Protein AF-A0AAV1AEW8-F1 (afdb_monomer)

Solvent-accessible surface area (backbone atoms only — not comparable to full-atom values): 9577 Å² total; per-residue (Å²): 139,81,88,84,83,82,82,79,79,80,75,79,85,85,72,68,64,65,56,55,54,50,51,52,50,54,48,52,50,53,51,53,52,53,49,51,55,49,51,43,44,51,50,38,72,74,37,94,80,47,47,64,49,77,48,81,45,83,44,73,47,84,48,94,90,53,73,48,51,35,36,39,41,38,36,23,37,46,60,88,95,45,76,48,41,36,43,35,36,31,38,51,40,92,88,73,75,43,75,40,80,78,47,78,47,61,38,82,77,45,52,63,54,55,50,50,52,52,52,50,50,52,52,51,52,54,52,51,51,56,50,51,52,53,51,49,53,57,51,46,50,70,76,52,61,80,78,69,78,77,58,68,71,62,59,69,71,72,75,118

Radius of gyration: 32.23 Å; Cα contacts (8 Å, |Δi|>4): 145; chains: 1; bounding box: 75×34×120 Å

Organism: Vicia faba (NCBI:txid3906)

Sequence (160 aa):
MQSSSGSSITTPPTSSSSTHIEEMRMLAYKLTLAFHVHLSIQYIENSPFFSRISTLIFFTESTPRLQRVSMVLITAQKRRNHVSASIIFIQQQRWHNDWQCIERKETSEWQRVSMLRRLVKQRLQRRAASHEDKQIQSKVKRLCPPRKEEDEGRLKRRWR

Foldseek 3Di:
DDDDDDPDPPDDDPPPPVVVVVVVVVVVVVVVVVVVLVVQQVCCLPDPPDQKDKDKDWDFDPDPVDRWTKIKIKMWGHDPNDIKIKIWIWIQDPPPSDIDGPDMDICVVVVVVVVVVVVVVVVVVVVVVVVVVVVVVVVVCVVDPPPPPPCVVVVVVVPD

Mean predicted aligned error: 16.58 Å

pLDDT: mean 71.76, std 14.65, range [36.94, 94.06]

Secondary structure (DSSP, 8-state):
----------PPP--SHHHHHHHHHHHHHHHHHHHHHHHHHHHHHH-SS-SEEEEEEEEE---TT---EEEEEEEEEEETTEEEEEEEEEEE-TTT--EEEEEEEETTTTHHHHHHHHHHHHHHHHHHHHHHHHHHHHHHHHHSPPPPGGGHHHHTTS--

Nearest PDB structures (foldseek):
  5zwo-assembly1_3  TM=6.524E-01  e=2.130E+00  Saccharomyces cerevisiae S288C
  4p5i-assembly1_A-2  TM=4.506E-01  e=4.864E+00  Orf virus

Structure (mmCIF, N/CA/C/O backbone):
data_AF-A0AAV1AEW8-F1
#
_entry.id   AF-A0AAV1AEW8-F1
#
loop_
_atom_site.group_PDB
_atom_site.id
_atom_site.type_symbol
_atom_site.label_atom_id
_atom_site.label_alt_id
_atom_site.label_comp_id
_atom_site.label_asym_id
_atom_site.label_entity_id
_atom_site.label_seq_id
_atom_site.pdbx_PDB_ins_code
_atom_site.Cartn_x
_atom_site.Cartn_y
_atom_site.Cartn_z
_atom_site.occupancy
_atom_site.B_iso_or_equiv
_atom_site.auth_seq_id
_atom_site.auth_comp_id
_atom_site.auth_asym_id
_atom_site.auth_atom_id
_atom_site.pdbx_PDB_model_num
ATOM 1 N N . MET A 1 1 ? 57.572 -24.524 -40.975 1.00 46.31 1 MET A N 1
ATOM 2 C CA . MET A 1 1 ? 57.579 -23.309 -40.134 1.00 46.31 1 MET A CA 1
ATOM 3 C C . MET A 1 1 ? 56.284 -23.303 -39.346 1.00 46.31 1 MET A C 1
ATOM 5 O O . MET A 1 1 ? 55.219 -23.348 -39.946 1.00 46.31 1 MET A O 1
ATOM 9 N N . GLN A 1 2 ? 56.400 -23.435 -38.027 1.00 44.06 2 GLN A N 1
ATOM 10 C CA . GLN A 1 2 ? 55.288 -23.529 -37.085 1.00 44.06 2 GLN A CA 1
ATOM 11 C C . GLN A 1 2 ? 54.821 -22.141 -36.622 1.00 44.06 2 GLN A C 1
ATOM 13 O O . GLN A 1 2 ? 55.589 -21.182 -36.636 1.00 44.06 2 GLN A O 1
ATOM 18 N N . SER A 1 3 ? 53.588 -22.144 -36.104 1.00 45.34 3 SER A N 1
ATOM 19 C CA . SER A 1 3 ? 53.008 -21.273 -35.070 1.00 45.34 3 SER A CA 1
ATOM 20 C C . SER A 1 3 ? 52.687 -19.816 -35.417 1.00 45.34 3 SER A C 1
ATOM 22 O O . SER A 1 3 ? 53.544 -18.941 -35.457 1.00 45.34 3 SER A O 1
ATOM 24 N N . SER A 1 4 ? 51.386 -19.533 -35.504 1.00 48.72 4 SER A N 1
ATOM 25 C CA . SER A 1 4 ? 50.807 -18.239 -35.133 1.00 48.72 4 SER A CA 1
ATOM 26 C C . SER A 1 4 ? 49.596 -18.516 -34.247 1.00 48.72 4 SER A C 1
ATOM 28 O O . SER A 1 4 ? 48.535 -18.928 -34.709 1.00 48.72 4 SER A O 1
ATOM 30 N N . SER A 1 5 ? 49.827 -18.393 -32.945 1.00 62.22 5 SER A N 1
ATOM 31 C CA . SER A 1 5 ? 48.883 -18.651 -31.864 1.00 62.22 5 SER A CA 1
ATOM 32 C C . SER A 1 5 ? 47.867 -17.511 -31.785 1.00 62.22 5 SER A C 1
ATOM 34 O O . SER A 1 5 ? 48.230 -16.374 -31.493 1.00 62.22 5 SER A O 1
ATOM 36 N N .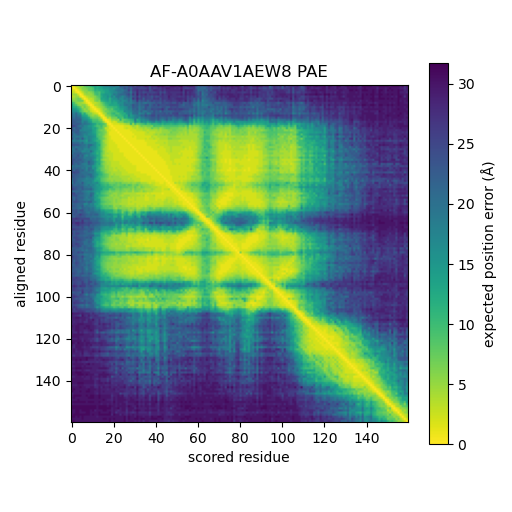 GLY A 1 6 ? 46.594 -17.811 -32.045 1.00 52.94 6 GLY A N 1
ATOM 37 C CA . GLY A 1 6 ? 45.486 -16.901 -31.774 1.00 52.94 6 GLY A CA 1
ATOM 38 C C . GLY A 1 6 ? 45.232 -16.818 -30.271 1.00 52.94 6 GLY A C 1
ATOM 39 O O . GLY A 1 6 ? 44.744 -17.771 -29.667 1.00 52.94 6 GLY A O 1
ATOM 40 N N . SER A 1 7 ? 45.575 -15.685 -29.665 1.00 53.72 7 SER A N 1
ATOM 41 C CA . SER A 1 7 ? 45.254 -15.378 -28.272 1.00 53.72 7 SER A CA 1
ATOM 42 C C . SER A 1 7 ? 43.751 -15.133 -28.129 1.00 53.72 7 SER A C 1
ATOM 44 O O . SER A 1 7 ? 43.256 -14.044 -28.415 1.00 53.72 7 SER A O 1
ATOM 46 N N . SER A 1 8 ? 43.019 -16.153 -27.683 1.00 58.12 8 SER A N 1
ATOM 47 C CA . SER A 1 8 ? 41.635 -16.031 -27.227 1.00 58.12 8 SER A CA 1
ATOM 48 C C . SER A 1 8 ? 41.585 -15.136 -25.990 1.00 58.12 8 SER A C 1
ATOM 50 O O . SER A 1 8 ? 41.898 -15.566 -24.881 1.00 58.12 8 SER A O 1
ATOM 52 N N . ILE A 1 9 ? 41.202 -13.875 -26.180 1.00 61.03 9 ILE A N 1
ATOM 53 C CA . ILE A 1 9 ? 40.881 -12.956 -25.088 1.00 61.03 9 ILE A CA 1
ATOM 54 C C . ILE A 1 9 ? 39.557 -13.429 -24.481 1.00 61.03 9 ILE A C 1
ATOM 56 O O . ILE A 1 9 ? 38.479 -13.143 -24.998 1.00 61.03 9 ILE A O 1
ATOM 60 N N . THR A 1 10 ? 39.632 -14.181 -23.387 1.00 54.38 10 THR A N 1
ATOM 61 C CA . THR A 1 10 ? 38.491 -14.440 -22.507 1.00 54.38 10 THR A CA 1
ATOM 62 C C . THR A 1 10 ? 38.108 -13.140 -21.809 1.00 54.38 10 THR A C 1
ATOM 64 O O . THR A 1 10 ? 38.737 -12.739 -20.829 1.00 54.38 10 THR A O 1
ATOM 67 N N . THR A 1 11 ? 37.083 -12.460 -22.318 1.00 59.62 11 THR A N 1
ATOM 68 C CA . THR A 1 11 ? 36.390 -11.397 -21.589 1.00 59.62 11 THR A CA 1
ATOM 69 C C . THR A 1 11 ? 35.663 -12.007 -20.384 1.00 59.62 11 THR A C 1
ATOM 71 O O . THR A 1 11 ? 34.939 -12.993 -20.540 1.00 59.62 11 THR A O 1
ATOM 74 N N . PRO A 1 12 ? 35.848 -11.471 -19.165 1.00 57.28 12 PRO A N 1
ATOM 75 C CA . PRO A 1 12 ? 35.155 -11.980 -17.991 1.00 57.28 12 PRO A CA 1
ATOM 76 C C . PRO A 1 12 ? 33.645 -11.697 -18.103 1.00 57.28 12 PRO A C 1
ATOM 78 O O . PRO A 1 12 ? 33.255 -10.641 -18.610 1.00 57.28 12 PRO A O 1
ATOM 81 N N . PRO A 1 13 ? 32.778 -12.610 -17.632 1.00 57.53 13 PRO A N 1
ATOM 82 C CA . PRO A 1 13 ? 31.335 -12.436 -17.719 1.00 57.53 13 PRO A CA 1
ATOM 83 C C . PRO A 1 13 ? 30.873 -11.284 -16.814 1.00 57.53 13 PRO A C 1
ATOM 85 O O . PRO A 1 13 ? 31.002 -11.329 -15.592 1.00 57.53 13 PRO A O 1
ATOM 88 N N . THR A 1 14 ? 30.289 -10.250 -17.415 1.00 55.56 14 THR A N 1
ATOM 89 C CA . THR A 1 14 ? 29.695 -9.067 -16.765 1.00 55.56 14 THR A CA 1
ATOM 90 C C . THR A 1 14 ? 28.271 -9.315 -16.237 1.00 55.56 14 THR A C 1
ATOM 92 O O . THR A 1 14 ? 27.423 -8.426 -16.260 1.00 55.56 14 THR A O 1
ATOM 95 N N . SER A 1 15 ? 27.966 -10.523 -15.754 1.00 54.91 15 SER A N 1
ATOM 96 C CA . SER A 1 15 ? 26.583 -10.959 -15.494 1.00 54.91 15 SER A CA 1
ATOM 97 C C . SER A 1 15 ? 26.111 -10.904 -14.031 1.00 54.91 15 SER A C 1
ATOM 99 O O . SER A 1 15 ? 24.987 -11.314 -13.765 1.00 54.91 15 SER A O 1
ATOM 101 N N . SER A 1 16 ? 26.908 -10.413 -13.072 1.00 56.75 16 SER A N 1
ATOM 102 C CA . SER A 1 16 ? 26.541 -10.450 -11.639 1.00 56.75 16 SER A CA 1
ATOM 103 C C . SER A 1 16 ? 26.044 -9.127 -11.038 1.00 56.75 16 SER A C 1
ATOM 105 O O . SER A 1 16 ? 25.424 -9.140 -9.978 1.00 56.75 16 SER A O 1
ATOM 107 N N . SER A 1 17 ? 26.282 -7.976 -11.675 1.00 61.12 17 SER A N 1
ATOM 108 C CA . SER A 1 17 ? 25.924 -6.674 -11.085 1.00 61.12 17 SER A CA 1
ATOM 109 C C . SER A 1 17 ? 24.480 -6.247 -11.364 1.00 61.12 17 SER A C 1
ATOM 111 O O . SER A 1 17 ? 23.868 -5.567 -10.538 1.00 61.12 17 SER A O 1
ATOM 113 N N . SER A 1 18 ? 23.907 -6.657 -12.498 1.00 64.44 18 SER A N 1
ATOM 114 C CA . SER A 1 18 ? 22.547 -6.276 -12.899 1.00 64.44 18 SER A CA 1
ATOM 115 C C . SER A 1 18 ? 21.469 -6.969 -12.064 1.00 64.44 18 SER A C 1
ATOM 117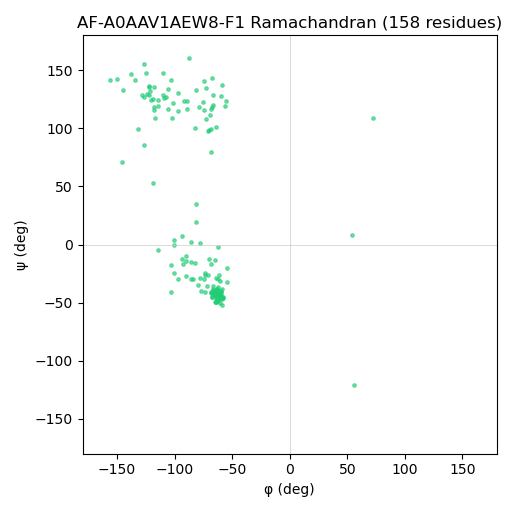 O O . SER A 1 18 ? 20.468 -6.341 -11.726 1.00 64.44 18 SER A O 1
ATOM 119 N N . THR A 1 19 ? 21.691 -8.224 -11.667 1.00 74.56 19 THR A N 1
ATOM 120 C CA . THR A 1 19 ? 20.754 -9.001 -10.842 1.00 74.56 19 THR A CA 1
ATOM 121 C C . THR A 1 19 ? 20.636 -8.429 -9.431 1.00 74.56 19 THR A C 1
ATOM 123 O O . THR A 1 19 ? 19.529 -8.207 -8.953 1.00 74.56 19 THR A O 1
ATOM 126 N N . HIS A 1 20 ? 21.757 -8.080 -8.796 1.00 72.94 20 HIS A N 1
ATOM 127 C CA . HIS A 1 20 ? 21.759 -7.532 -7.438 1.00 72.94 20 HIS A CA 1
ATOM 128 C C . HIS A 1 20 ? 21.090 -6.145 -7.348 1.00 72.94 20 HIS A C 1
ATOM 130 O O . HIS A 1 20 ? 20.369 -5.850 -6.394 1.00 72.94 20 HIS A O 1
ATOM 136 N N . ILE A 1 21 ? 21.291 -5.278 -8.351 1.00 75.56 21 ILE A N 1
ATOM 137 C CA . ILE A 1 21 ? 20.616 -3.968 -8.406 1.00 75.56 21 ILE A CA 1
ATOM 138 C C . ILE A 1 21 ? 19.101 -4.152 -8.538 1.00 75.56 21 ILE A C 1
ATOM 140 O O . ILE A 1 21 ? 18.335 -3.454 -7.869 1.00 75.56 21 ILE A O 1
ATOM 144 N N . GLU A 1 22 ? 18.668 -5.098 -9.369 1.00 71.94 22 GLU A N 1
ATOM 145 C CA . GLU A 1 22 ? 17.250 -5.386 -9.567 1.00 71.94 22 GLU A CA 1
ATOM 146 C C . GLU A 1 22 ? 16.606 -5.988 -8.310 1.00 71.94 22 GLU A C 1
ATOM 148 O O . GLU A 1 22 ? 15.522 -5.570 -7.901 1.00 71.94 22 GLU A O 1
ATOM 153 N N . GLU A 1 23 ? 17.305 -6.886 -7.615 1.00 72.62 23 GLU A N 1
ATOM 154 C CA . GLU A 1 23 ? 16.862 -7.439 -6.331 1.00 72.62 23 GLU A CA 1
ATOM 155 C C . GLU A 1 23 ? 16.683 -6.355 -5.259 1.00 72.62 23 GLU A C 1
ATOM 157 O O . GLU A 1 23 ? 15.656 -6.326 -4.572 1.00 72.62 23 GLU A O 1
ATOM 162 N N . MET A 1 24 ? 17.631 -5.416 -5.144 1.00 75.25 24 MET A N 1
ATOM 163 C CA . MET A 1 24 ? 17.514 -4.288 -4.212 1.00 75.25 24 MET A CA 1
ATOM 164 C C . MET A 1 24 ? 16.346 -3.360 -4.566 1.00 75.25 24 MET A C 1
ATOM 166 O O . MET A 1 24 ? 15.627 -2.910 -3.668 1.00 75.25 24 MET A O 1
ATOM 170 N N . ARG A 1 25 ? 16.105 -3.101 -5.859 1.00 78.69 25 ARG A N 1
ATOM 171 C CA . ARG A 1 25 ? 14.941 -2.322 -6.321 1.00 78.69 25 ARG A CA 1
ATOM 172 C C . ARG A 1 25 ? 13.631 -3.020 -5.976 1.00 78.69 25 ARG A C 1
ATOM 174 O O . ARG A 1 25 ? 12.735 -2.393 -5.409 1.00 78.69 25 ARG A O 1
ATOM 181 N N . MET A 1 26 ? 13.542 -4.323 -6.234 1.00 75.38 26 MET A N 1
ATOM 182 C CA . MET A 1 26 ? 12.375 -5.136 -5.889 1.00 75.38 26 MET A CA 1
ATOM 183 C C . MET A 1 26 ? 12.129 -5.187 -4.378 1.00 75.38 26 MET A C 1
ATOM 185 O O . MET A 1 26 ? 10.974 -5.162 -3.939 1.00 75.38 26 MET A O 1
ATOM 189 N N . LEU A 1 27 ? 13.187 -5.224 -3.564 1.00 77.88 27 LEU A N 1
ATOM 190 C CA . LEU A 1 27 ? 13.080 -5.134 -2.108 1.00 77.88 27 LEU A CA 1
ATOM 191 C C . LEU A 1 27 ? 12.539 -3.766 -1.665 1.00 77.88 27 LEU A C 1
ATOM 193 O O . LEU A 1 27 ? 11.572 -3.713 -0.903 1.00 77.88 27 LEU A O 1
ATOM 197 N N . ALA A 1 28 ? 13.111 -2.668 -2.168 1.00 79.19 28 ALA A N 1
ATOM 198 C CA . ALA A 1 28 ? 12.671 -1.308 -1.851 1.00 79.19 28 ALA A CA 1
ATOM 199 C C . ALA A 1 28 ? 11.207 -1.062 -2.257 1.00 79.19 28 ALA A C 1
ATOM 201 O O . ALA A 1 28 ? 10.437 -0.470 -1.495 1.00 79.19 28 ALA A O 1
ATOM 202 N N . TYR A 1 29 ? 10.796 -1.589 -3.412 1.00 81.06 29 TYR A N 1
ATOM 203 C CA . TYR A 1 29 ? 9.411 -1.564 -3.876 1.00 81.06 29 TYR A CA 1
ATOM 204 C C . TYR A 1 29 ? 8.463 -2.261 -2.890 1.00 81.06 29 TYR A C 1
ATOM 206 O O . TYR A 1 29 ? 7.490 -1.664 -2.420 1.00 81.06 29 TYR A O 1
ATOM 214 N N . LYS A 1 30 ? 8.779 -3.505 -2.503 1.00 77.25 30 LYS A N 1
ATOM 215 C CA . LYS A 1 30 ? 7.976 -4.280 -1.541 1.00 77.25 30 LYS A CA 1
ATOM 216 C C . LYS A 1 30 ? 7.875 -3.580 -0.184 1.00 77.25 30 LYS A C 1
ATOM 218 O O . LYS A 1 30 ? 6.788 -3.534 0.393 1.00 77.25 30 LYS A O 1
ATOM 223 N N . LEU A 1 31 ? 8.981 -3.018 0.310 1.00 82.88 31 LEU A N 1
ATOM 224 C CA . LEU A 1 31 ? 9.010 -2.274 1.573 1.00 82.88 31 LEU A CA 1
ATOM 225 C C . LEU A 1 31 ? 8.149 -1.007 1.510 1.00 82.88 31 LEU A C 1
ATOM 227 O O . LEU A 1 31 ? 7.361 -0.766 2.423 1.00 82.88 31 LEU A O 1
ATOM 231 N N . THR A 1 32 ? 8.239 -0.245 0.418 1.00 85.81 32 THR A N 1
ATOM 232 C CA . THR A 1 32 ? 7.427 0.963 0.196 1.00 85.81 32 THR A CA 1
ATOM 233 C C . THR A 1 32 ? 5.936 0.642 0.230 1.00 85.81 32 THR A C 1
ATOM 235 O O . THR A 1 32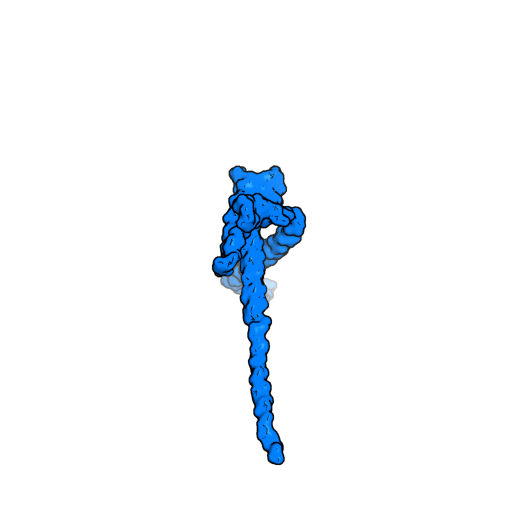 ? 5.173 1.320 0.922 1.00 85.81 32 THR A O 1
ATOM 238 N N . LEU A 1 33 ? 5.512 -0.415 -0.466 1.00 83.62 33 LEU A N 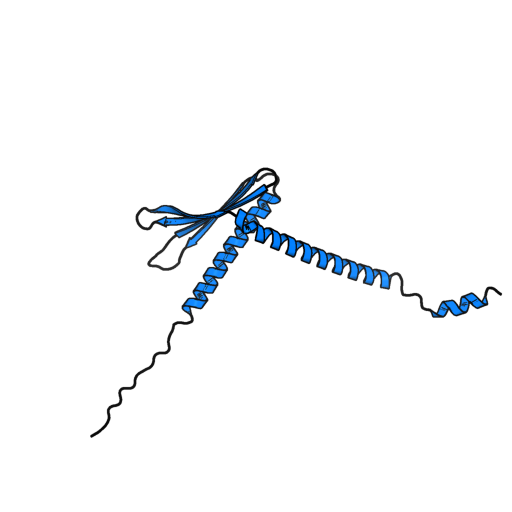1
ATOM 239 C CA . LEU A 1 33 ? 4.111 -0.839 -0.470 1.00 83.62 33 LEU A CA 1
ATOM 240 C C . LEU A 1 33 ? 3.642 -1.288 0.915 1.00 83.62 33 LEU A C 1
ATOM 242 O O . LEU A 1 33 ? 2.592 -0.845 1.380 1.00 83.62 33 LEU A O 1
ATOM 246 N N . ALA A 1 34 ? 4.430 -2.121 1.599 1.00 81.50 34 ALA A N 1
ATOM 247 C CA . ALA A 1 34 ? 4.099 -2.588 2.942 1.00 81.50 34 ALA A CA 1
ATOM 248 C C . ALA A 1 34 ? 3.968 -1.423 3.939 1.00 81.50 34 ALA A C 1
ATOM 250 O O . ALA A 1 34 ? 3.039 -1.410 4.750 1.00 81.50 34 ALA A O 1
ATOM 251 N N . PHE A 1 35 ? 4.858 -0.430 3.849 1.00 88.12 35 PHE A N 1
ATOM 252 C CA . PHE A 1 35 ? 4.811 0.775 4.673 1.00 88.12 35 PHE A CA 1
ATOM 253 C C . PHE A 1 35 ? 3.517 1.566 4.455 1.00 88.12 35 PHE A C 1
ATOM 255 O O . PHE A 1 35 ? 2.821 1.871 5.423 1.00 88.12 35 PHE A O 1
ATOM 262 N N . HIS A 1 36 ? 3.151 1.841 3.201 1.00 89.88 36 HIS A N 1
ATOM 263 C CA . HIS A 1 36 ? 1.945 2.612 2.899 1.00 89.88 36 HIS A CA 1
ATOM 264 C C . HIS A 1 36 ? 0.670 1.871 3.308 1.00 89.88 36 HIS A C 1
ATOM 266 O O . HIS A 1 36 ? -0.192 2.464 3.949 1.00 89.88 36 HIS A O 1
ATOM 272 N N . VAL A 1 37 ? 0.578 0.562 3.050 1.00 85.50 37 VAL A N 1
ATOM 273 C CA . VAL A 1 37 ? -0.547 -0.262 3.530 1.00 85.50 37 VAL A CA 1
ATOM 274 C C . VAL A 1 37 ? -0.660 -0.195 5.053 1.00 85.50 37 VAL A C 1
ATOM 276 O O . VAL A 1 37 ? -1.754 -0.003 5.588 1.00 85.50 37 VAL A O 1
ATOM 279 N N . HIS A 1 38 ? 0.464 -0.322 5.764 1.00 86.12 38 HIS A N 1
ATOM 280 C CA . HIS A 1 38 ? 0.480 -0.252 7.221 1.00 86.12 38 HIS A CA 1
ATOM 281 C C . HIS A 1 38 ? 0.014 1.112 7.737 1.00 86.12 38 HIS A C 1
ATOM 283 O O . HIS A 1 38 ? -0.837 1.165 8.627 1.00 86.12 38 HIS A O 1
ATOM 289 N N . LEU A 1 39 ? 0.545 2.199 7.172 1.00 89.19 39 LEU A N 1
ATOM 290 C CA . LEU A 1 39 ? 0.190 3.565 7.546 1.00 89.19 39 LEU A CA 1
ATOM 291 C C . LEU A 1 39 ? -1.303 3.831 7.303 1.00 89.19 39 LEU A C 1
ATOM 293 O O . LEU A 1 39 ? -1.982 4.335 8.196 1.00 89.19 39 LEU A O 1
ATOM 297 N N . SER A 1 40 ? -1.834 3.429 6.143 1.00 88.69 40 SER A N 1
ATOM 298 C CA . SER A 1 40 ? -3.252 3.576 5.799 1.00 88.69 40 SER A CA 1
ATOM 299 C C . SER A 1 40 ? -4.165 2.832 6.776 1.00 88.69 40 SER A C 1
ATOM 301 O O . SER A 1 40 ? -5.158 3.396 7.237 1.00 88.69 40 SER A O 1
ATOM 303 N N . ILE A 1 41 ? -3.823 1.588 7.136 1.00 87.94 41 ILE A N 1
ATOM 304 C CA . ILE A 1 41 ? -4.583 0.805 8.123 1.00 87.94 41 ILE A CA 1
ATOM 305 C C . ILE A 1 41 ? -4.526 1.476 9.495 1.00 87.94 41 ILE A C 1
ATOM 307 O O . ILE A 1 41 ? -5.568 1.671 10.109 1.00 87.94 41 ILE A O 1
ATOM 311 N N . GLN A 1 42 ? -3.335 1.850 9.968 1.00 87.06 42 GLN A N 1
ATOM 312 C CA . GLN A 1 42 ? -3.144 2.506 11.266 1.00 87.06 42 GLN A CA 1
ATOM 313 C C . GLN A 1 42 ? -3.930 3.808 11.374 1.00 87.06 42 GLN A C 1
ATOM 315 O O . GLN A 1 42 ? -4.587 4.056 12.384 1.00 87.06 42 GLN A O 1
ATOM 320 N N . TYR A 1 43 ? -3.861 4.640 10.338 1.00 89.88 43 TYR A N 1
ATOM 321 C CA . TYR A 1 43 ? -4.535 5.928 10.323 1.00 89.88 43 TYR A CA 1
ATOM 322 C C . TYR A 1 43 ? -6.053 5.757 10.410 1.00 89.88 43 TYR A C 1
ATOM 324 O O . TYR A 1 43 ? -6.701 6.396 11.232 1.00 89.88 43 TYR A O 1
ATOM 332 N N . ILE A 1 44 ? -6.617 4.833 9.631 1.00 89.69 44 ILE A N 1
ATOM 333 C CA . ILE A 1 44 ? -8.050 4.524 9.662 1.00 89.69 44 ILE A CA 1
ATOM 334 C C . ILE A 1 44 ? -8.478 3.851 10.972 1.00 89.69 44 ILE A C 1
ATOM 336 O O . ILE A 1 44 ? -9.547 4.145 11.507 1.00 89.69 44 ILE A O 1
ATOM 340 N N . GLU A 1 45 ? -7.675 2.920 11.488 1.00 86.56 45 GLU A N 1
ATOM 341 C CA . GLU A 1 45 ? -7.977 2.194 12.722 1.00 86.56 45 GLU A CA 1
ATOM 342 C C . GLU A 1 45 ? -8.121 3.176 13.890 1.00 86.56 45 GLU A C 1
ATOM 344 O O . GLU A 1 45 ? -9.128 3.130 14.603 1.00 86.56 45 GLU A O 1
ATOM 349 N N . ASN A 1 46 ? -7.178 4.118 13.997 1.00 88.00 46 ASN A N 1
ATOM 350 C CA . ASN A 1 46 ? -7.113 5.108 15.071 1.00 88.00 46 ASN A CA 1
ATOM 351 C C . ASN A 1 46 ? -7.963 6.366 14.815 1.00 88.00 46 ASN A C 1
ATOM 353 O O . ASN A 1 46 ? -8.207 7.126 15.749 1.00 88.00 46 ASN A O 1
ATOM 357 N N . SER A 1 47 ? -8.421 6.609 13.583 1.00 88.44 47 SER A N 1
ATOM 358 C CA . SER A 1 47 ? -9.276 7.759 13.286 1.00 88.44 47 SER A CA 1
ATOM 359 C C . SER A 1 47 ? -10.743 7.476 13.646 1.00 88.44 47 SER A C 1
ATOM 361 O O . SER A 1 47 ? -11.290 6.431 13.263 1.00 88.44 47 SER A O 1
ATOM 363 N N . PRO A 1 48 ? -11.419 8.410 14.342 1.00 88.69 48 PRO A N 1
ATOM 364 C CA . PRO A 1 48 ? -12.866 8.362 14.521 1.00 88.69 48 PRO A CA 1
ATOM 365 C C . PRO A 1 48 ? -13.633 8.931 13.315 1.00 88.69 48 PRO A C 1
ATOM 367 O O . PRO A 1 48 ? -14.827 8.679 13.191 1.00 88.69 48 PRO A O 1
ATOM 370 N N . PHE A 1 49 ? -12.968 9.673 12.421 1.00 90.25 49 PHE A N 1
ATOM 371 C CA . PHE A 1 49 ? -13.618 10.412 11.332 1.00 90.25 49 PHE A CA 1
ATOM 372 C C . PHE A 1 49 ? -13.481 9.723 9.973 1.00 90.25 49 PHE A C 1
ATOM 374 O O . PHE A 1 49 ? -14.428 9.685 9.189 1.00 90.25 49 PHE A O 1
ATOM 381 N N . PHE A 1 50 ? -12.306 9.167 9.676 1.00 89.62 50 PHE A N 1
ATOM 382 C CA . PHE A 1 50 ? -12.037 8.594 8.362 1.00 89.62 50 PHE A CA 1
ATOM 383 C C . PHE A 1 50 ? -12.436 7.119 8.308 1.00 89.62 50 PHE A C 1
ATOM 385 O O . PHE A 1 50 ? -11.849 6.268 8.974 1.00 89.62 50 PHE A O 1
ATOM 392 N N . SER A 1 51 ? -13.415 6.804 7.459 1.00 91.38 51 SER A N 1
ATOM 393 C CA . SER A 1 51 ? -13.832 5.427 7.161 1.00 91.38 51 SER A CA 1
ATOM 394 C C . SER A 1 51 ? -13.129 4.838 5.936 1.00 91.38 51 SER A C 1
ATOM 396 O O . SER A 1 51 ? -13.199 3.631 5.710 1.00 91.38 51 SER A O 1
ATOM 398 N N . ARG A 1 52 ? -12.438 5.662 5.141 1.00 92.50 52 ARG A N 1
ATOM 399 C CA . ARG A 1 52 ? -11.689 5.246 3.953 1.00 92.50 52 ARG A CA 1
ATOM 400 C C . ARG A 1 52 ? -10.502 6.173 3.724 1.00 92.50 52 ARG A C 1
ATOM 402 O O . ARG A 1 52 ? -10.621 7.381 3.902 1.00 92.50 52 ARG A O 1
ATOM 409 N N . ILE A 1 53 ? -9.390 5.606 3.277 1.00 94.06 53 ILE A N 1
ATOM 410 C CA . ILE A 1 53 ? -8.232 6.341 2.775 1.00 94.06 53 ILE A CA 1
ATOM 411 C C . ILE A 1 53 ? -7.774 5.678 1.483 1.00 94.06 53 ILE A C 1
ATOM 413 O O . ILE A 1 53 ? -7.805 4.451 1.360 1.00 94.06 53 ILE A O 1
ATOM 417 N N . SER A 1 54 ? -7.370 6.499 0.527 1.00 93.25 54 SER A N 1
ATOM 418 C CA . SER A 1 54 ? -6.825 6.064 -0.751 1.00 93.25 54 SER A CA 1
ATOM 419 C C . SER A 1 54 ? -5.479 6.749 -0.931 1.00 93.25 54 SER A C 1
ATOM 421 O O . SER A 1 54 ? -5.393 7.969 -0.811 1.00 93.25 54 SER A O 1
ATOM 423 N N . THR A 1 55 ? -4.436 5.981 -1.206 1.00 90.88 55 THR A N 1
ATOM 424 C CA . THR A 1 55 ? -3.087 6.484 -1.459 1.00 90.88 55 THR A CA 1
ATOM 425 C C . THR A 1 55 ? -2.642 6.012 -2.829 1.00 90.88 55 THR A C 1
ATOM 427 O O . THR A 1 55 ? -2.736 4.827 -3.142 1.00 90.88 55 THR A O 1
ATOM 430 N N . LEU A 1 56 ? -2.173 6.953 -3.642 1.00 90.94 56 LEU A N 1
ATOM 431 C CA . LEU A 1 56 ? -1.730 6.712 -5.005 1.00 90.94 56 LEU A CA 1
ATOM 432 C C . LEU A 1 56 ? -0.213 6.858 -5.067 1.00 90.94 56 LEU A C 1
ATOM 434 O O . LEU A 1 56 ? 0.318 7.883 -4.644 1.00 90.94 56 LEU A O 1
ATOM 438 N N . ILE A 1 57 ? 0.475 5.840 -5.574 1.00 87.62 57 ILE A N 1
ATOM 439 C CA . ILE A 1 57 ? 1.933 5.840 -5.712 1.00 87.62 57 ILE A CA 1
ATOM 440 C C . ILE A 1 57 ? 2.272 5.669 -7.186 1.00 87.62 57 ILE A C 1
ATOM 442 O O . ILE A 1 57 ? 1.839 4.701 -7.813 1.00 87.62 57 ILE A O 1
ATOM 446 N N . PHE A 1 58 ? 3.052 6.602 -7.724 1.00 84.12 58 PHE A N 1
ATOM 447 C CA . PHE A 1 58 ? 3.545 6.550 -9.094 1.00 84.12 58 PHE A CA 1
ATOM 448 C C . PHE A 1 58 ? 4.952 5.968 -9.121 1.00 84.12 58 PHE A C 1
ATOM 450 O O . PHE A 1 58 ? 5.837 6.411 -8.390 1.00 84.12 58 PHE A O 1
ATOM 457 N N . PHE A 1 59 ? 5.151 4.997 -10.001 1.00 77.69 59 PHE A N 1
ATOM 458 C CA . PHE A 1 59 ? 6.444 4.422 -10.321 1.00 77.69 59 PHE A CA 1
ATOM 459 C C . PHE A 1 59 ? 6.767 4.770 -11.767 1.00 77.69 59 PHE A C 1
ATOM 461 O O . PHE A 1 59 ? 6.042 4.404 -12.696 1.00 77.69 59 PHE A O 1
ATOM 468 N N . THR A 1 60 ? 7.862 5.496 -11.950 1.00 73.00 60 THR A N 1
ATOM 46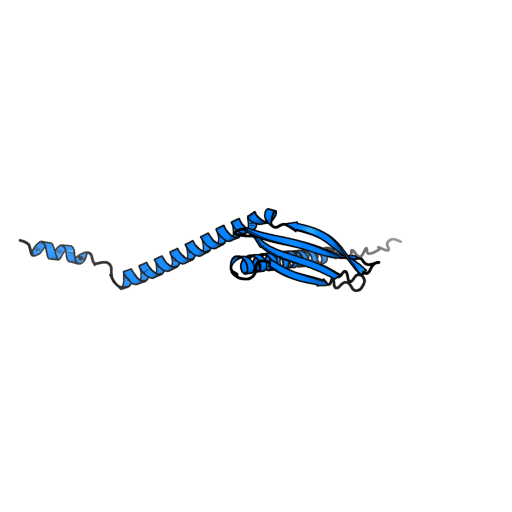9 C CA . THR A 1 60 ? 8.436 5.780 -13.258 1.00 73.00 60 THR A CA 1
ATOM 470 C C . THR A 1 60 ? 9.639 4.867 -13.456 1.00 73.00 60 THR A C 1
ATOM 472 O O . THR A 1 60 ? 10.673 5.024 -12.809 1.00 73.00 60 THR A O 1
ATOM 475 N N . GLU A 1 61 ? 9.521 3.878 -14.343 1.00 65.56 61 GLU A N 1
ATOM 476 C CA . GLU A 1 61 ? 10.710 3.176 -14.828 1.00 65.56 61 GLU A CA 1
ATOM 477 C C . GLU A 1 61 ? 11.543 4.160 -15.657 1.00 65.56 61 GLU A C 1
ATOM 479 O O . GLU A 1 61 ? 11.081 4.707 -16.657 1.00 65.56 61 GLU A O 1
ATOM 484 N N . SER A 1 62 ? 12.786 4.401 -15.240 1.00 54.91 62 SER A N 1
ATOM 485 C CA . SER A 1 62 ? 13.690 5.370 -15.868 1.00 54.91 62 SER A CA 1
ATOM 486 C C . SER A 1 62 ? 14.393 4.840 -17.122 1.00 54.91 62 SER A C 1
ATOM 488 O O . SER A 1 62 ? 15.411 5.393 -17.537 1.00 54.91 62 SER A O 1
ATOM 490 N N . THR A 1 63 ? 13.881 3.779 -17.757 1.00 50.84 63 THR A N 1
ATOM 491 C CA . THR A 1 63 ? 14.453 3.333 -19.032 1.00 50.84 63 THR A CA 1
ATOM 492 C C . THR A 1 63 ? 13.944 4.233 -20.169 1.00 50.84 63 THR A C 1
ATOM 494 O O . THR A 1 63 ? 12.744 4.262 -20.445 1.00 50.84 63 THR A O 1
ATOM 497 N N . PRO A 1 64 ? 14.828 4.963 -20.880 1.00 45.38 64 PRO A N 1
ATOM 498 C CA . PRO A 1 64 ? 14.437 6.006 -21.839 1.00 45.38 64 PRO A CA 1
ATOM 499 C C . PRO A 1 64 ? 13.661 5.487 -23.058 1.00 45.38 64 PRO A C 1
ATOM 501 O O . PRO A 1 64 ? 13.064 6.270 -23.786 1.00 45.38 64 PRO A O 1
ATOM 504 N N . ARG A 1 65 ? 13.639 4.169 -23.291 1.00 36.94 65 ARG A N 1
ATOM 505 C CA . ARG A 1 65 ? 12.852 3.551 -24.366 1.00 36.94 65 ARG A CA 1
ATOM 506 C C . ARG A 1 65 ? 11.460 3.103 -23.922 1.00 36.94 65 ARG A C 1
ATOM 508 O O . ARG A 1 65 ? 10.626 2.857 -24.785 1.00 36.94 65 ARG A O 1
ATOM 515 N N . LEU A 1 66 ? 11.196 2.978 -22.618 1.00 40.25 66 LEU A N 1
ATOM 516 C CA . LEU A 1 66 ? 9.965 2.397 -22.082 1.00 40.25 66 LEU A CA 1
ATOM 517 C C . LEU A 1 66 ? 9.562 3.109 -20.777 1.00 40.25 66 LEU A C 1
ATOM 519 O O . LEU A 1 66 ? 9.619 2.515 -19.706 1.00 40.25 66 LEU A O 1
ATOM 523 N N . GLN A 1 67 ? 9.107 4.364 -20.851 1.00 49.78 67 GLN A N 1
ATOM 524 C CA . GLN A 1 67 ? 8.423 5.009 -19.720 1.00 49.78 67 GLN A CA 1
ATOM 525 C C . GLN A 1 67 ? 7.066 4.328 -19.488 1.00 49.78 67 GLN A C 1
ATOM 527 O O . GLN A 1 67 ? 6.021 4.793 -19.939 1.00 49.78 67 GLN A O 1
ATOM 532 N N . ARG A 1 68 ? 7.067 3.170 -18.828 1.00 61.16 68 ARG A N 1
ATOM 533 C CA . ARG A 1 68 ? 5.843 2.552 -18.321 1.00 61.16 68 ARG A CA 1
ATOM 534 C C . ARG A 1 68 ? 5.527 3.214 -16.993 1.00 61.16 68 ARG A C 1
ATOM 536 O O . ARG A 1 68 ? 6.132 2.880 -15.975 1.00 61.16 68 ARG A O 1
ATOM 543 N N . VAL A 1 69 ? 4.592 4.161 -17.007 1.00 57.22 69 VAL A N 1
ATOM 544 C CA . VAL A 1 69 ? 4.039 4.677 -15.758 1.00 57.22 69 VAL A CA 1
ATOM 545 C C . VAL A 1 69 ? 3.205 3.558 -15.147 1.00 57.22 69 VAL A C 1
ATOM 547 O O . VAL A 1 69 ? 2.187 3.132 -15.699 1.00 57.22 69 VAL A O 1
ATOM 550 N N . SER A 1 70 ? 3.692 3.037 -14.028 1.00 78.81 70 SER A N 1
ATOM 551 C CA . SER A 1 70 ? 2.968 2.063 -13.224 1.00 78.81 70 SER A CA 1
ATOM 552 C C . SER A 1 70 ? 2.470 2.778 -11.983 1.00 78.81 70 SER A C 1
ATOM 554 O O . SER A 1 70 ? 3.194 3.543 -11.350 1.00 78.81 70 SER A O 1
ATOM 556 N N . MET A 1 71 ? 1.212 2.564 -11.652 1.00 84.19 71 MET A N 1
ATOM 557 C CA . MET A 1 71 ? 0.550 3.219 -10.544 1.00 84.19 71 MET A CA 1
ATOM 558 C C . MET A 1 71 ? 0.034 2.157 -9.591 1.00 84.19 71 MET A C 1
ATOM 560 O O . MET A 1 71 ? -0.529 1.146 -10.008 1.00 84.19 71 MET A O 1
ATOM 564 N N . VAL A 1 72 ? 0.221 2.382 -8.299 1.00 85.94 72 VAL A N 1
ATOM 565 C CA . VAL A 1 72 ? -0.332 1.508 -7.270 1.00 85.94 72 VAL A CA 1
ATOM 566 C C . VAL A 1 72 ? -1.293 2.313 -6.421 1.00 85.94 72 VAL A C 1
ATOM 568 O O . VAL A 1 72 ? -0.910 3.294 -5.783 1.00 85.94 72 VAL A O 1
ATOM 571 N N . LEU A 1 73 ? -2.555 1.896 -6.434 1.00 89.44 73 LEU A N 1
ATOM 572 C CA . LEU A 1 73 ? -3.608 2.444 -5.598 1.00 89.44 73 LEU A CA 1
ATOM 573 C C . LEU A 1 73 ? -3.778 1.545 -4.374 1.00 89.44 73 LEU A C 1
ATOM 575 O O . LEU A 1 73 ? -4.194 0.393 -4.474 1.00 89.44 73 LEU A O 1
ATOM 579 N N . ILE A 1 74 ? -3.472 2.091 -3.206 1.00 90.94 74 ILE A N 1
ATOM 580 C CA . ILE A 1 74 ? -3.697 1.445 -1.917 1.00 90.94 74 ILE A CA 1
ATOM 581 C C . ILE A 1 74 ? -4.953 2.057 -1.320 1.00 90.94 74 ILE A C 1
ATOM 583 O O . ILE A 1 74 ? -5.013 3.262 -1.093 1.00 90.94 74 ILE A O 1
ATOM 587 N N . THR A 1 75 ? -5.958 1.241 -1.037 1.00 92.62 75 THR A N 1
ATOM 588 C CA . THR A 1 75 ? -7.171 1.692 -0.355 1.00 92.62 75 THR A CA 1
ATOM 589 C C . THR A 1 75 ? -7.326 0.946 0.946 1.00 92.62 75 THR A C 1
ATOM 591 O O . THR A 1 75 ? -7.369 -0.278 0.932 1.00 92.62 75 THR A O 1
ATOM 594 N N . ALA A 1 76 ? -7.462 1.659 2.058 1.00 90.81 76 ALA A N 1
ATOM 595 C CA . ALA A 1 76 ? -7.915 1.078 3.313 1.00 90.81 76 ALA A CA 1
ATOM 596 C C . ALA A 1 76 ? -9.324 1.588 3.635 1.00 90.81 76 ALA A C 1
ATOM 598 O O . ALA A 1 76 ? -9.695 2.706 3.278 1.00 90.81 76 ALA A O 1
ATOM 599 N N . GLN A 1 77 ? -10.127 0.751 4.277 1.00 92.00 77 GLN A N 1
ATOM 600 C CA . GLN A 1 77 ? -11.526 1.005 4.580 1.00 92.00 77 GLN A CA 1
ATOM 601 C C . GLN A 1 77 ? -11.885 0.383 5.930 1.00 92.00 77 GLN A C 1
ATOM 603 O O . GLN A 1 77 ? -11.583 -0.781 6.187 1.00 92.00 77 GLN A O 1
ATOM 608 N N . LYS A 1 78 ? -12.558 1.156 6.782 1.00 89.81 78 LYS A N 1
ATOM 609 C CA . LYS A 1 78 ? -13.132 0.728 8.059 1.00 89.81 78 LYS A CA 1
ATOM 610 C C . LYS A 1 78 ? -14.634 0.621 7.917 1.00 89.81 78 LYS A C 1
ATOM 612 O O . LYS A 1 78 ? -15.329 1.605 7.673 1.00 89.81 78 LYS A O 1
ATOM 617 N N . ARG A 1 79 ? -15.138 -0.598 8.076 1.00 89.12 79 ARG A N 1
ATOM 618 C CA . ARG A 1 79 ? -16.565 -0.902 8.112 1.00 89.12 79 ARG A CA 1
ATOM 619 C C . ARG A 1 79 ? -16.879 -1.469 9.488 1.00 89.12 79 ARG A C 1
ATOM 621 O O . ARG A 1 79 ? -16.492 -2.593 9.804 1.00 89.12 79 ARG A O 1
ATOM 628 N N . ARG A 1 80 ? -17.592 -0.690 10.306 1.00 87.25 80 ARG A N 1
ATOM 629 C CA . ARG A 1 80 ? -17.843 -1.013 11.723 1.00 87.25 80 ARG A CA 1
ATOM 630 C C . ARG A 1 80 ? -16.503 -1.221 12.460 1.00 87.25 80 ARG A C 1
ATOM 632 O O . ARG A 1 80 ? -15.660 -0.332 12.427 1.00 87.25 80 ARG A O 1
ATOM 639 N N . ASN A 1 81 ? -16.288 -2.399 13.049 1.00 82.31 81 ASN A N 1
ATOM 640 C CA . ASN A 1 81 ? -15.077 -2.767 13.795 1.00 82.31 81 ASN A CA 1
ATOM 641 C C . ASN A 1 81 ? -14.019 -3.489 12.941 1.00 82.31 81 ASN A C 1
ATOM 643 O O . ASN A 1 81 ? -13.028 -3.977 13.478 1.00 82.31 81 ASN A O 1
ATOM 647 N N . HIS A 1 82 ? -14.220 -3.584 11.625 1.00 82.81 82 HIS A N 1
ATOM 648 C CA . HIS A 1 82 ? -13.294 -4.261 10.722 1.00 82.81 82 HIS A CA 1
ATOM 649 C C . HIS A 1 82 ? -12.593 -3.251 9.822 1.00 82.81 82 HIS A C 1
ATOM 651 O O . HIS A 1 82 ? -13.245 -2.438 9.166 1.00 82.81 82 HIS A O 1
ATOM 657 N N . VAL A 1 83 ? -11.263 -3.328 9.779 1.00 85.44 83 VAL A N 1
ATOM 658 C CA . VAL A 1 83 ? -10.430 -2.572 8.841 1.00 85.44 83 VAL A CA 1
ATOM 659 C C . VAL A 1 83 ? -9.886 -3.536 7.797 1.00 85.44 83 VAL A C 1
ATOM 661 O O . VAL A 1 83 ? -9.290 -4.558 8.138 1.00 85.44 83 VAL A O 1
ATOM 664 N N . SER A 1 84 ? -10.091 -3.207 6.530 1.00 87.50 84 SER A N 1
ATOM 665 C CA . SER A 1 84 ? -9.564 -3.933 5.377 1.00 87.50 84 SER A CA 1
ATOM 666 C C . SER A 1 84 ? -8.784 -2.978 4.491 1.00 87.50 84 SER A C 1
ATOM 668 O O . SER A 1 84 ? -9.154 -1.817 4.358 1.00 87.50 84 SER A O 1
ATOM 670 N N . ALA A 1 85 ? -7.744 -3.467 3.838 1.00 88.50 85 ALA A N 1
ATOM 671 C CA . ALA A 1 85 ? -7.045 -2.761 2.776 1.00 88.50 85 ALA A CA 1
ATOM 672 C C . ALA A 1 85 ? -6.939 -3.595 1.494 1.00 88.50 85 ALA A C 1
ATOM 674 O O . ALA A 1 85 ? -6.963 -4.826 1.529 1.00 88.50 85 ALA A O 1
ATOM 675 N N . SER A 1 86 ? -6.797 -2.927 0.362 1.00 89.31 86 SER A N 1
ATOM 676 C CA . SER A 1 86 ? -6.539 -3.539 -0.935 1.00 89.31 86 SER A CA 1
ATOM 677 C C . SER A 1 86 ? -5.491 -2.741 -1.690 1.00 89.31 86 SER A C 1
ATOM 679 O O . SER A 1 86 ? -5.409 -1.520 -1.558 1.00 89.31 86 SER A O 1
ATOM 681 N N . ILE A 1 87 ? -4.696 -3.453 -2.476 1.00 88.56 87 ILE A N 1
ATOM 682 C CA . ILE A 1 87 ? -3.668 -2.904 -3.352 1.00 88.56 87 ILE A CA 1
ATOM 683 C C . ILE A 1 87 ? -4.113 -3.196 -4.779 1.00 88.56 87 ILE A C 1
ATOM 685 O O . ILE A 1 87 ? -4.387 -4.349 -5.112 1.00 88.56 87 ILE A O 1
ATOM 689 N N . ILE A 1 88 ? -4.211 -2.160 -5.600 1.00 88.12 88 ILE A N 1
ATOM 690 C CA . ILE A 1 88 ? -4.609 -2.244 -7.000 1.00 88.12 88 ILE A CA 1
ATOM 691 C C . ILE A 1 88 ? -3.428 -1.751 -7.827 1.00 88.12 88 ILE A C 1
ATOM 693 O O . ILE A 1 88 ? -3.028 -0.591 -7.723 1.00 88.12 88 ILE A O 1
ATOM 697 N N . PHE A 1 89 ? -2.864 -2.643 -8.628 1.00 85.25 89 PHE A N 1
ATOM 698 C CA . PHE A 1 89 ? -1.801 -2.332 -9.569 1.00 85.25 89 PHE A CA 1
ATOM 699 C C . PHE A 1 89 ? -2.449 -1.914 -10.883 1.00 85.25 89 PHE A C 1
ATOM 701 O O . PHE A 1 89 ? -3.266 -2.64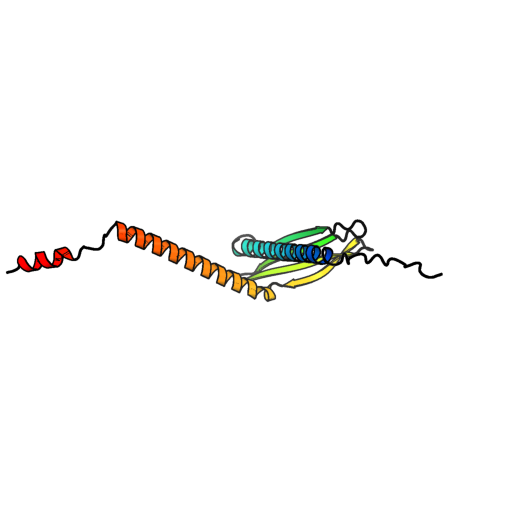4 -11.449 1.00 85.25 89 PHE A O 1
ATOM 708 N N . ILE A 1 90 ? -2.107 -0.721 -11.346 1.00 87.44 90 ILE A N 1
ATOM 709 C CA . ILE A 1 90 ? -2.659 -0.102 -12.542 1.00 87.44 90 ILE A CA 1
ATOM 710 C C . ILE A 1 90 ? -1.486 0.233 -13.454 1.00 87.44 90 ILE A C 1
ATOM 712 O O . ILE A 1 90 ? -0.508 0.846 -13.027 1.00 87.44 90 ILE A O 1
ATOM 716 N N . GLN A 1 91 ? -1.567 -0.172 -14.711 1.00 85.31 91 GLN A N 1
ATOM 717 C CA . GLN A 1 91 ? -0.530 0.096 -15.695 1.00 85.31 91 GLN A CA 1
ATOM 718 C C . GLN A 1 91 ? -1.127 0.864 -16.866 1.00 85.31 91 GLN A C 1
ATOM 720 O O . GLN A 1 91 ? -2.212 0.527 -17.346 1.00 85.31 91 GLN A O 1
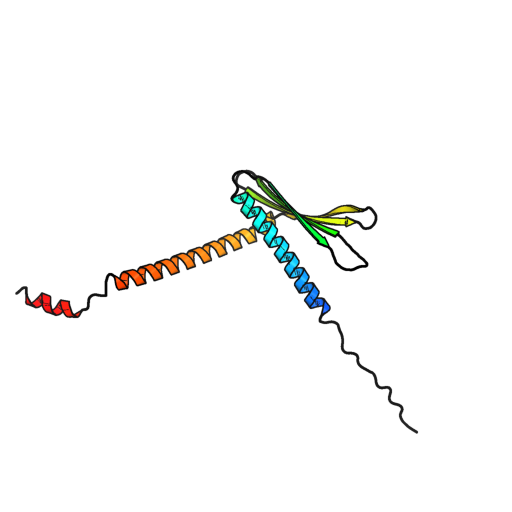ATOM 725 N N . GLN A 1 92 ? -0.418 1.894 -17.325 1.00 82.50 92 GLN A N 1
ATOM 726 C CA . GLN A 1 92 ? -0.792 2.586 -18.549 1.00 82.50 92 GLN A CA 1
ATOM 727 C C . GLN A 1 92 ? -0.417 1.721 -19.762 1.00 82.50 92 GLN A C 1
ATOM 729 O O . GLN A 1 92 ? 0.745 1.331 -19.937 1.00 82.50 92 GLN A O 1
ATOM 734 N N . GLN A 1 93 ? -1.399 1.396 -20.601 1.00 76.44 93 GLN A N 1
ATOM 735 C CA . GLN A 1 93 ? -1.167 0.686 -21.851 1.00 76.44 93 GLN A CA 1
ATOM 736 C C . GLN A 1 93 ? -0.506 1.609 -22.879 1.00 76.44 93 GLN A C 1
ATOM 738 O O . GLN A 1 93 ? -0.941 2.735 -23.103 1.00 76.44 93 GLN A O 1
ATOM 743 N N . ARG A 1 94 ? 0.525 1.098 -23.564 1.00 71.75 94 ARG A N 1
ATOM 744 C CA . ARG A 1 94 ? 1.343 1.877 -24.513 1.00 71.75 94 ARG A CA 1
ATOM 745 C C . ARG A 1 94 ? 0.576 2.467 -25.698 1.00 71.75 94 ARG A C 1
ATOM 747 O O . ARG A 1 94 ? 1.006 3.481 -26.224 1.00 71.75 94 ARG A O 1
ATOM 754 N N . TRP A 1 95 ? -0.477 1.795 -26.159 1.00 69.25 95 TRP A N 1
ATOM 755 C CA . TRP A 1 95 ? -1.103 2.094 -27.454 1.00 69.25 95 TRP A CA 1
ATOM 756 C C . TRP A 1 95 ? -2.368 2.936 -27.330 1.00 69.25 95 TRP A C 1
ATOM 758 O O . TRP A 1 95 ? -2.719 3.645 -28.264 1.00 69.25 95 TRP A O 1
ATOM 768 N N . HIS A 1 96 ? -3.029 2.884 -26.177 1.00 71.19 96 HIS A N 1
ATOM 769 C CA . HIS A 1 96 ? -4.337 3.507 -25.995 1.00 71.19 96 HIS A CA 1
ATOM 770 C C . HIS A 1 96 ? -4.315 4.665 -24.994 1.00 71.19 96 HIS A C 1
ATOM 772 O O . HIS A 1 96 ? -5.330 5.319 -24.811 1.00 71.19 96 HIS A O 1
ATOM 778 N N . ASN A 1 97 ? -3.177 4.924 -24.330 1.00 76.81 97 ASN A N 1
ATOM 779 C CA . ASN A 1 97 ? -3.085 5.788 -23.142 1.00 76.81 97 ASN A CA 1
ATOM 780 C C . ASN A 1 97 ? -4.042 5.390 -22.000 1.00 76.81 97 ASN A C 1
ATOM 782 O O . ASN A 1 97 ? -4.112 6.093 -20.991 1.00 76.81 97 ASN A O 1
ATOM 786 N N . ASP A 1 98 ? -4.715 4.247 -22.129 1.00 80.56 98 ASP A N 1
ATOM 787 C CA . ASP A 1 98 ? -5.669 3.725 -21.168 1.00 80.56 98 ASP A CA 1
ATOM 788 C C . ASP A 1 98 ? -4.958 3.155 -19.949 1.00 80.56 98 ASP A C 1
ATOM 790 O O . ASP A 1 98 ? -3.932 2.474 -20.040 1.00 80.56 98 ASP A O 1
ATOM 794 N N . TRP A 1 99 ? -5.549 3.395 -18.787 1.00 81.56 99 TRP A N 1
ATOM 795 C CA . TRP A 1 99 ? -5.123 2.794 -17.536 1.00 81.56 99 TRP A CA 1
ATOM 796 C C . TRP A 1 99 ? -5.897 1.508 -17.306 1.00 81.56 99 TRP A C 1
ATOM 798 O O . TRP A 1 99 ? -7.125 1.518 -17.241 1.00 81.56 99 TRP A O 1
ATOM 808 N N . GLN A 1 100 ? -5.180 0.401 -17.138 1.00 85.00 100 GLN A N 1
ATOM 809 C CA . GLN A 1 100 ? -5.799 -0.882 -16.836 1.00 85.00 100 GLN A CA 1
ATOM 810 C C . GLN A 1 100 ? -5.340 -1.413 -15.489 1.00 85.00 100 GLN A C 1
ATOM 812 O O . GLN A 1 100 ? -4.153 -1.400 -15.162 1.00 85.00 100 GLN A O 1
ATOM 817 N N . CYS A 1 101 ? -6.304 -1.901 -14.712 1.00 85.94 101 CYS A N 1
ATOM 818 C CA . CYS A 1 101 ? -6.031 -2.690 -13.523 1.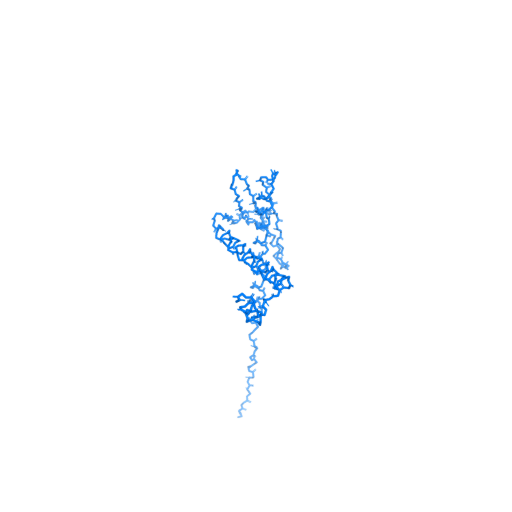00 85.94 101 CYS A CA 1
ATOM 819 C C . CYS A 1 101 ? -5.447 -4.038 -13.957 1.00 85.94 101 CYS A C 1
ATOM 821 O O . CYS A 1 101 ? -6.133 -4.823 -14.607 1.00 85.94 101 CYS A O 1
ATOM 823 N N . ILE A 1 102 ? -4.201 -4.302 -13.577 1.00 85.62 102 ILE A N 1
ATOM 824 C CA . ILE A 1 102 ? -3.489 -5.540 -13.917 1.00 85.62 102 ILE A CA 1
ATOM 825 C C . ILE A 1 102 ? -3.560 -6.572 -12.793 1.00 85.62 102 ILE A C 1
ATOM 827 O O . ILE A 1 102 ? -3.555 -7.770 -13.049 1.00 85.62 102 ILE A O 1
ATOM 831 N N . GLU A 1 103 ? -3.649 -6.125 -11.542 1.00 81.81 103 GLU A N 1
ATOM 832 C CA . GLU A 1 103 ? -3.695 -7.017 -10.390 1.00 81.81 103 GLU A CA 1
ATOM 833 C C . GLU A 1 103 ? -4.374 -6.316 -9.211 1.00 81.81 103 GLU A C 1
ATOM 835 O O . GLU A 1 103 ? -4.158 -5.128 -8.961 1.00 81.81 103 GLU A O 1
ATOM 840 N N . ARG A 1 104 ? -5.179 -7.061 -8.454 1.00 84.19 104 ARG A N 1
ATOM 841 C CA . ARG A 1 104 ? -5.760 -6.601 -7.193 1.00 84.19 104 ARG A CA 1
ATOM 842 C C . ARG A 1 104 ? -5.479 -7.624 -6.104 1.00 84.19 104 ARG A C 1
ATOM 844 O O . ARG A 1 104 ? -5.779 -8.800 -6.271 1.00 84.19 104 ARG A O 1
ATOM 851 N N . LYS A 1 105 ? -4.943 -7.156 -4.978 1.00 82.31 105 LYS A N 1
ATOM 852 C CA . LYS A 1 105 ? -4.650 -7.968 -3.791 1.00 82.31 105 LYS A CA 1
ATOM 853 C C . LYS A 1 105 ? -5.406 -7.427 -2.589 1.00 82.31 105 LYS A C 1
ATOM 855 O O . LYS A 1 105 ? -5.360 -6.225 -2.324 1.00 82.31 105 LYS A O 1
ATOM 860 N N . GLU A 1 106 ? -6.081 -8.299 -1.848 1.00 80.62 106 GLU A N 1
ATOM 861 C CA . GLU A 1 106 ? -6.800 -7.929 -0.626 1.00 80.62 106 GLU A CA 1
ATOM 862 C C . GLU A 1 106 ? -6.022 -8.351 0.621 1.00 80.62 106 GLU A C 1
ATOM 864 O O . GLU A 1 106 ? -5.397 -9.405 0.691 1.00 80.62 106 GLU A O 1
ATOM 869 N N . THR A 1 107 ? -6.056 -7.510 1.649 1.00 68.88 107 THR A N 1
ATOM 870 C CA . THR A 1 107 ? -5.335 -7.761 2.907 1.00 68.88 107 THR A CA 1
ATOM 871 C C . THR A 1 107 ? -6.013 -8.770 3.830 1.00 68.88 107 THR A C 1
ATOM 873 O O . THR A 1 107 ? -5.456 -9.063 4.888 1.00 68.88 107 THR A O 1
ATOM 876 N N . SER A 1 108 ? -7.149 -9.368 3.450 1.00 59.41 108 SER A N 1
ATOM 877 C CA . SER A 1 108 ? -7.649 -10.576 4.127 1.00 59.41 108 SER A CA 1
ATOM 878 C C . SER A 1 108 ? -6.574 -11.677 4.139 1.00 59.41 108 SER A C 1
ATOM 880 O O . SER A 1 108 ? -6.406 -12.351 5.153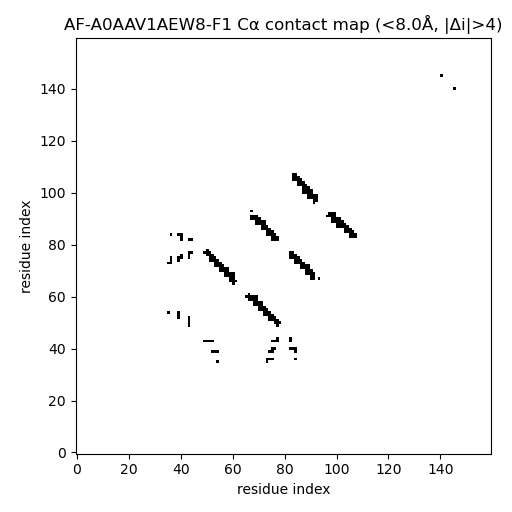 1.00 59.41 108 SER A O 1
ATOM 882 N N . GLU A 1 109 ? -5.726 -11.746 3.106 1.00 46.72 109 GLU A N 1
ATOM 883 C CA . GLU A 1 109 ? -4.526 -12.598 3.061 1.00 46.72 109 GLU A CA 1
ATOM 884 C C . GLU A 1 109 ? -3.369 -12.084 3.949 1.00 46.72 109 GLU A C 1
ATOM 886 O O . GLU A 1 109 ? -2.557 -12.857 4.463 1.00 46.72 109 GLU A O 1
ATOM 891 N N . TRP A 1 110 ? -3.310 -10.773 4.203 1.00 47.34 110 TRP A N 1
ATOM 892 C CA . TRP A 1 110 ? -2.284 -10.105 5.016 1.00 47.34 110 TRP A CA 1
ATOM 893 C C . TRP A 1 110 ? -2.591 -10.101 6.517 1.00 47.34 110 TRP A C 1
ATOM 895 O O . TRP A 1 110 ? -1.791 -9.578 7.297 1.00 47.34 110 TRP A O 1
ATOM 905 N N . GLN A 1 111 ? -3.688 -10.711 6.978 1.00 49.75 111 GLN A N 1
ATOM 906 C CA . GLN A 1 111 ? -3.964 -10.870 8.414 1.00 49.75 111 GLN A CA 1
ATOM 907 C C . GLN A 1 111 ? -2.809 -11.558 9.177 1.00 49.75 111 GLN A C 1
ATOM 909 O O . GLN A 1 111 ? -2.640 -11.339 10.379 1.00 49.75 111 GLN A O 1
ATOM 914 N N . ARG A 1 112 ? -1.914 -12.281 8.487 1.00 49.31 112 ARG A N 1
ATOM 915 C CA . ARG A 1 112 ? -0.641 -12.764 9.060 1.00 49.31 112 ARG A CA 1
ATOM 916 C C . ARG A 1 112 ? 0.313 -11.636 9.502 1.00 49.31 112 ARG A C 1
ATOM 918 O O . ARG A 1 112 ? 1.042 -11.802 10.477 1.00 49.31 112 ARG A O 1
ATOM 925 N N . VAL A 1 113 ? 0.280 -10.461 8.874 1.00 48.38 113 VAL A N 1
ATOM 926 C CA . VAL A 1 113 ? 1.065 -9.275 9.279 1.00 48.38 113 VAL A CA 1
ATOM 927 C C . VAL A 1 113 ? 0.486 -8.617 10.539 1.00 48.38 113 VAL A C 1
ATOM 929 O O . VAL A 1 113 ? 1.233 -8.104 11.370 1.00 48.38 113 VAL A O 1
ATOM 932 N N . SER A 1 114 ? -0.830 -8.716 10.758 1.00 55.81 114 SER A N 1
ATOM 933 C CA . SER A 1 114 ? -1.466 -8.363 12.039 1.00 55.81 114 SER A CA 1
ATOM 934 C C . SER A 1 114 ? -0.971 -9.262 13.184 1.00 55.81 114 SER A C 1
ATOM 936 O O . SER A 1 114 ? -0.668 -8.755 14.269 1.00 55.81 114 SER A O 1
ATOM 938 N N . MET A 1 115 ? -0.759 -10.563 12.935 1.00 50.78 115 MET A N 1
ATOM 939 C CA . MET A 1 115 ? -0.085 -11.440 13.903 1.00 50.78 115 MET A CA 1
ATOM 940 C C . MET A 1 115 ? 1.339 -10.967 14.210 1.00 50.78 115 MET A C 1
ATOM 942 O O . MET A 1 115 ? 1.696 -10.874 15.382 1.00 50.78 115 MET A O 1
ATOM 946 N N . LEU A 1 116 ? 2.132 -10.583 13.205 1.00 53.03 116 LEU A N 1
ATOM 947 C CA . LEU A 1 116 ? 3.467 -10.012 13.434 1.00 53.03 116 LEU A CA 1
ATOM 948 C C . LEU A 1 116 ? 3.409 -8.705 14.238 1.00 53.03 116 LEU A C 1
ATOM 950 O O . LEU A 1 116 ? 4.172 -8.549 15.187 1.00 53.03 116 LEU A O 1
ATOM 954 N N . ARG A 1 117 ? 2.465 -7.800 13.949 1.00 62.16 117 ARG A N 1
ATOM 955 C CA . ARG A 1 117 ? 2.244 -6.568 14.731 1.00 62.16 117 ARG A CA 1
ATOM 956 C C . ARG A 1 117 ? 1.867 -6.878 16.181 1.00 62.16 117 ARG A C 1
ATOM 958 O O . ARG A 1 117 ? 2.389 -6.234 17.089 1.00 62.16 117 ARG A O 1
ATOM 965 N N . ARG A 1 118 ? 1.011 -7.878 16.421 1.00 68.81 118 ARG A N 1
ATOM 966 C CA . ARG A 1 118 ? 0.638 -8.335 17.771 1.00 68.81 118 ARG A CA 1
ATOM 967 C C . ARG A 1 118 ? 1.839 -8.941 18.503 1.00 68.81 118 ARG A C 1
ATOM 969 O O . ARG A 1 118 ? 2.067 -8.592 19.658 1.00 68.81 118 ARG A O 1
ATOM 976 N N . LEU A 1 119 ? 2.642 -9.763 17.828 1.00 63.03 119 LEU A N 1
ATOM 977 C CA . LEU A 1 119 ? 3.859 -10.364 18.384 1.00 63.03 119 LEU A CA 1
ATOM 978 C C . LEU A 1 119 ? 4.931 -9.311 18.704 1.00 63.03 119 LEU A C 1
ATOM 980 O O . LEU A 1 119 ? 5.545 -9.358 19.770 1.00 63.03 119 LEU A O 1
ATOM 984 N N . VAL A 1 120 ? 5.132 -8.330 17.821 1.00 72.56 120 VAL A N 1
ATOM 985 C CA . VAL A 1 120 ? 6.080 -7.224 18.027 1.00 72.56 120 VAL A CA 1
ATOM 986 C C . VAL A 1 120 ? 5.605 -6.310 19.156 1.00 72.56 120 VAL A C 1
ATOM 988 O O . VAL A 1 120 ? 6.390 -6.010 20.054 1.00 72.56 120 VAL A O 1
ATOM 991 N N . LYS A 1 121 ? 4.319 -5.934 19.184 1.00 74.88 121 LYS A N 1
ATOM 992 C CA . LYS A 1 121 ? 3.733 -5.128 20.268 1.00 74.88 121 LYS A CA 1
ATOM 993 C C . LYS A 1 121 ? 3.861 -5.833 21.621 1.00 74.88 121 LYS A C 1
ATOM 995 O O . LYS A 1 121 ? 4.314 -5.212 22.578 1.00 74.88 121 LYS A O 1
ATOM 1000 N N . GLN A 1 122 ? 3.560 -7.132 21.692 1.00 71.38 122 GLN A N 1
ATOM 1001 C CA . GLN A 1 122 ? 3.748 -7.926 22.912 1.00 71.38 122 GLN A CA 1
ATOM 1002 C C . GLN A 1 122 ? 5.220 -7.995 23.341 1.00 71.38 122 GLN A C 1
ATOM 1004 O O . GLN A 1 122 ? 5.517 -7.857 24.527 1.00 71.38 122 GLN A O 1
ATOM 1009 N N . ARG A 1 123 ? 6.161 -8.173 22.403 1.00 77.88 123 ARG A N 1
ATOM 1010 C CA . ARG A 1 123 ? 7.600 -8.177 22.720 1.00 77.88 123 ARG A CA 1
ATOM 1011 C C . ARG A 1 123 ? 8.088 -6.823 23.236 1.00 77.88 123 ARG A C 1
ATOM 1013 O O . ARG A 1 123 ? 8.864 -6.799 24.189 1.00 77.88 123 ARG A O 1
ATOM 1020 N N . LEU A 1 124 ? 7.635 -5.718 22.645 1.00 71.50 124 LEU A N 1
ATOM 1021 C CA . LEU A 1 124 ? 7.986 -4.367 23.091 1.00 71.50 124 LEU A CA 1
ATOM 1022 C C . LEU A 1 124 ? 7.415 -4.064 24.481 1.00 71.50 124 LEU A C 1
ATOM 1024 O O . LEU A 1 124 ? 8.149 -3.580 25.337 1.00 71.50 124 LEU A O 1
ATOM 1028 N N . GLN A 1 125 ? 6.159 -4.435 24.744 1.00 75.19 125 GLN A N 1
ATOM 1029 C CA . GLN A 1 125 ? 5.535 -4.272 26.063 1.00 75.19 125 GLN A CA 1
ATOM 1030 C C . GLN A 1 125 ? 6.254 -5.082 27.151 1.00 75.19 125 GLN A C 1
ATOM 1032 O O . GLN A 1 125 ? 6.523 -4.553 28.225 1.00 75.19 125 GLN A O 1
ATOM 1037 N N . ARG A 1 126 ? 6.647 -6.334 26.867 1.00 75.00 126 ARG A N 1
ATOM 1038 C CA . ARG A 1 126 ? 7.426 -7.155 27.815 1.00 75.00 126 ARG A CA 1
ATOM 1039 C C . ARG A 1 126 ? 8.805 -6.561 28.117 1.00 75.00 126 ARG A C 1
ATOM 1041 O O . ARG A 1 126 ? 9.258 -6.626 29.255 1.00 75.00 126 ARG A O 1
ATOM 1048 N N . ARG A 1 127 ? 9.477 -5.978 27.116 1.00 72.62 127 ARG A N 1
ATOM 1049 C CA . ARG A 1 127 ? 10.768 -5.296 27.324 1.00 72.62 127 ARG A CA 1
ATOM 1050 C C . ARG A 1 127 ? 10.618 -4.021 28.151 1.00 72.62 127 ARG A C 1
ATOM 1052 O O . ARG A 1 127 ? 11.451 -3.792 29.019 1.00 72.62 127 ARG A O 1
ATOM 1059 N N . ALA A 1 128 ? 9.574 -3.232 27.900 1.00 69.44 128 ALA A N 1
ATOM 1060 C CA . ALA A 1 128 ? 9.287 -2.021 28.664 1.00 69.44 128 ALA A CA 1
ATOM 1061 C C . ALA A 1 128 ? 9.004 -2.342 30.141 1.00 69.44 128 ALA A C 1
ATOM 1063 O O . ALA A 1 128 ? 9.676 -1.797 31.010 1.00 69.44 128 ALA A O 1
ATOM 1064 N N . ALA A 1 129 ? 8.127 -3.317 30.412 1.00 68.31 129 ALA A N 1
ATOM 1065 C CA . ALA A 1 129 ? 7.830 -3.768 31.775 1.00 68.31 129 ALA A CA 1
ATOM 1066 C C . ALA A 1 129 ? 9.088 -4.274 32.507 1.00 68.31 129 ALA A C 1
ATOM 1068 O O . ALA A 1 129 ? 9.376 -3.860 33.623 1.00 68.31 129 ALA A O 1
ATOM 1069 N N . SER A 1 130 ? 9.920 -5.085 31.838 1.00 73.38 130 SER A N 1
ATOM 1070 C CA . SER A 1 130 ? 11.178 -5.571 32.425 1.00 73.38 130 SER A CA 1
ATOM 1071 C C . SER A 1 130 ? 12.184 -4.449 32.727 1.00 73.38 130 SER A C 1
ATOM 1073 O O . SER A 1 130 ? 13.003 -4.581 33.638 1.00 73.38 130 SER A O 1
ATOM 1075 N N . HIS A 1 131 ? 12.154 -3.352 31.970 1.00 72.94 131 HIS A N 1
ATOM 1076 C CA . HIS A 1 131 ? 13.019 -2.198 32.200 1.00 72.94 131 HIS A CA 1
ATOM 1077 C C . HIS A 1 131 ? 12.528 -1.339 33.377 1.00 72.94 131 HIS A C 1
ATOM 1079 O O . HIS A 1 131 ? 13.343 -0.906 34.195 1.00 72.94 131 HIS A O 1
ATOM 1085 N N . GLU A 1 132 ? 11.214 -1.143 33.501 1.00 72.12 132 GLU A N 1
ATOM 1086 C CA . GLU A 1 132 ? 10.598 -0.459 34.646 1.00 72.12 132 GLU A CA 1
ATOM 1087 C C . GLU A 1 132 ? 10.812 -1.240 35.949 1.00 72.12 132 GLU A C 1
ATOM 1089 O O . GLU A 1 132 ? 11.273 -0.655 36.929 1.00 72.12 132 GLU A O 1
ATOM 1094 N N . ASP A 1 133 ? 10.634 -2.564 35.943 1.00 68.69 133 ASP A N 1
ATOM 1095 C CA . ASP A 1 133 ? 10.890 -3.417 37.114 1.00 68.69 133 ASP A CA 1
ATOM 1096 C C . ASP A 1 133 ? 12.353 -3.345 37.578 1.00 68.69 133 ASP A C 1
ATOM 1098 O O . ASP A 1 133 ? 12.637 -3.266 38.777 1.00 68.69 133 ASP A O 1
ATOM 1102 N N . LYS A 1 134 ? 13.307 -3.306 36.637 1.00 72.06 134 LYS A N 1
ATOM 1103 C CA . LYS A 1 134 ? 14.734 -3.125 36.953 1.00 72.06 134 LYS A CA 1
ATOM 1104 C C . LYS A 1 134 ? 15.024 -1.742 37.541 1.00 72.06 134 LYS A C 1
ATOM 1106 O O . LYS A 1 134 ? 15.823 -1.639 38.476 1.00 72.06 134 LYS A O 1
ATOM 1111 N N . GLN A 1 135 ? 14.378 -0.684 37.045 1.00 71.00 135 GLN A N 1
ATOM 1112 C CA . GLN A 1 135 ? 14.505 0.656 37.628 1.00 71.00 135 GLN A CA 1
ATOM 1113 C C . GLN A 1 135 ? 13.883 0.742 39.026 1.00 71.00 135 GLN A C 1
ATOM 1115 O O . GLN A 1 135 ? 14.485 1.340 39.922 1.00 71.00 135 GLN A O 1
ATOM 1120 N N . ILE A 1 136 ? 12.717 0.127 39.233 1.00 68.31 136 ILE A N 1
ATOM 1121 C CA . ILE A 1 136 ? 12.032 0.093 40.527 1.00 68.31 136 ILE A CA 1
ATOM 1122 C C . ILE A 1 136 ? 12.880 -0.678 41.543 1.00 68.31 136 ILE A C 1
ATOM 1124 O O . ILE A 1 136 ? 13.187 -0.129 42.599 1.00 68.31 136 ILE A O 1
ATOM 1128 N N . GLN A 1 137 ? 13.373 -1.877 41.216 1.00 63.88 137 GLN A N 1
ATOM 1129 C CA . GLN A 1 137 ? 14.271 -2.629 42.106 1.00 63.88 137 GLN A CA 1
ATOM 1130 C C . GLN A 1 137 ? 15.558 -1.860 42.433 1.00 63.88 137 GLN A C 1
ATOM 1132 O O . GLN A 1 137 ? 16.020 -1.886 43.576 1.00 63.88 137 GLN A O 1
ATOM 1137 N N . SER A 1 138 ? 16.130 -1.140 41.461 1.00 73.75 138 SER A N 1
ATOM 1138 C CA . SER A 1 138 ? 17.311 -0.307 41.705 1.00 73.75 138 SER A CA 1
ATOM 1139 C C . SER A 1 138 ? 17.023 0.876 42.636 1.00 73.75 138 SER A C 1
ATOM 1141 O O . SER A 1 138 ? 17.903 1.237 43.418 1.00 73.75 138 SER A O 1
ATOM 1143 N N . LYS A 1 139 ? 15.833 1.489 42.571 1.00 74.38 139 LYS A N 1
ATOM 1144 C CA . LYS A 1 139 ? 15.419 2.554 43.503 1.00 74.38 139 LYS A CA 1
ATOM 1145 C C . LYS A 1 139 ? 15.090 1.996 44.889 1.00 74.38 139 LYS A C 1
ATOM 1147 O O . LYS A 1 139 ? 15.511 2.578 45.884 1.00 74.38 139 LYS A O 1
ATOM 1152 N N . VAL A 1 140 ? 14.421 0.847 44.963 1.00 66.62 140 VAL A N 1
ATOM 1153 C CA . VAL A 1 140 ? 14.076 0.180 46.229 1.00 66.62 140 VAL A CA 1
ATOM 1154 C C . VAL A 1 140 ? 15.333 -0.255 46.987 1.00 66.62 140 VAL A C 1
ATOM 1156 O O . VAL A 1 140 ? 15.439 0.036 48.172 1.00 66.62 140 VAL A O 1
ATOM 1159 N N . LYS A 1 141 ? 16.347 -0.829 46.320 1.00 69.69 141 LYS A N 1
ATOM 1160 C CA . LYS A 1 141 ? 17.644 -1.144 46.959 1.00 69.69 141 LYS A CA 1
ATOM 1161 C C . LYS A 1 141 ? 18.382 0.088 47.501 1.00 69.69 141 LYS A C 1
ATOM 1163 O O . LYS A 1 141 ? 19.183 -0.049 48.418 1.00 69.69 141 LYS A O 1
ATOM 1168 N N . ARG A 1 142 ? 18.140 1.278 46.933 1.00 68.12 142 ARG A N 1
ATOM 1169 C CA . ARG A 1 142 ? 18.698 2.543 47.442 1.00 68.12 142 ARG A CA 1
ATOM 1170 C C . ARG A 1 142 ? 17.922 3.086 48.643 1.00 68.12 142 ARG A C 1
ATOM 1172 O O . ARG A 1 142 ? 18.538 3.682 49.516 1.00 68.12 142 ARG A O 1
ATOM 1179 N N . LEU A 1 143 ? 16.603 2.899 48.682 1.00 65.06 143 LEU A N 1
ATOM 1180 C CA . LEU A 1 143 ? 15.739 3.404 49.759 1.00 65.06 143 LEU A CA 1
ATOM 1181 C C . LEU A 1 143 ? 15.689 2.470 50.976 1.00 65.06 143 LEU A C 1
ATOM 1183 O O . LEU A 1 143 ? 15.540 2.938 52.101 1.00 65.06 143 LEU A O 1
ATOM 1187 N N . CYS A 1 144 ? 15.857 1.167 50.768 1.00 59.78 144 CYS A N 1
ATOM 1188 C CA . CYS A 1 144 ? 15.949 0.166 51.824 1.00 59.78 144 CYS A CA 1
ATOM 1189 C C . CYS A 1 144 ? 17.235 -0.643 51.611 1.00 59.78 144 CYS A C 1
ATOM 1191 O O . CYS A 1 144 ? 17.197 -1.677 50.936 1.00 59.78 144 CYS A O 1
ATOM 1193 N N . PRO A 1 145 ? 18.391 -0.179 52.124 1.00 61.62 145 PRO A N 1
ATOM 1194 C CA . PRO A 1 145 ? 19.593 -0.996 52.097 1.00 61.62 145 PRO A CA 1
ATOM 1195 C C . PRO A 1 145 ? 19.313 -2.304 52.852 1.00 61.62 145 PRO A C 1
ATOM 1197 O O . PRO A 1 145 ? 18.650 -2.268 53.895 1.00 61.62 145 PRO A O 1
ATOM 1200 N N . PRO A 1 146 ? 19.764 -3.462 52.335 1.00 57.38 146 PRO A N 1
ATOM 1201 C CA . PRO A 1 146 ? 19.570 -4.732 53.015 1.00 57.38 146 PRO A CA 1
ATOM 1202 C C . PRO A 1 146 ? 20.148 -4.611 54.422 1.00 57.38 146 PRO A C 1
ATOM 1204 O O . PRO A 1 146 ? 21.299 -4.209 54.610 1.00 57.38 146 PRO A O 1
ATOM 1207 N N . ARG A 1 147 ? 19.291 -4.877 55.407 1.00 54.09 147 ARG A N 1
ATOM 1208 C CA . ARG A 1 147 ? 19.622 -4.797 56.824 1.00 54.09 147 ARG A CA 1
ATOM 1209 C C . ARG A 1 147 ? 20.820 -5.716 57.060 1.00 54.09 147 ARG A C 1
ATOM 1211 O O . ARG A 1 147 ? 20.738 -6.903 56.758 1.00 54.09 147 ARG A O 1
ATOM 1218 N N . LYS A 1 148 ? 21.943 -5.161 57.523 1.00 57.12 148 LYS A N 1
ATOM 1219 C CA . LYS A 1 148 ? 23.111 -5.963 57.899 1.00 57.12 148 LYS A CA 1
ATOM 1220 C C . LYS A 1 148 ? 22.684 -6.925 59.010 1.00 57.12 148 LYS A C 1
ATOM 1222 O O . LYS A 1 148 ? 22.134 -6.485 60.016 1.00 57.12 148 LYS A O 1
ATOM 1227 N N . GLU A 1 149 ? 22.953 -8.215 58.834 1.00 56.91 149 GLU A N 1
ATOM 1228 C CA . GLU A 1 149 ? 22.653 -9.289 59.800 1.00 56.91 149 GLU A CA 1
ATOM 1229 C C . GLU A 1 149 ? 23.385 -9.135 61.155 1.00 56.91 149 GLU A C 1
ATOM 1231 O O . GLU A 1 149 ? 23.152 -9.907 62.080 1.00 56.91 149 GLU A O 1
ATOM 1236 N N . GLU A 1 150 ? 24.230 -8.113 61.330 1.00 56.09 150 GLU A N 1
ATOM 1237 C CA . GLU A 1 150 ? 24.979 -7.866 62.572 1.00 56.09 150 GLU A CA 1
ATOM 1238 C C . GLU A 1 150 ? 24.098 -7.442 63.769 1.00 56.09 150 GLU A C 1
ATOM 1240 O O . GLU A 1 150 ? 24.529 -7.562 64.919 1.00 56.09 150 GLU A O 1
ATOM 1245 N N . ASP A 1 151 ? 22.849 -7.015 63.547 1.00 53.44 151 ASP A N 1
ATOM 1246 C CA . ASP A 1 151 ? 21.970 -6.514 64.618 1.00 53.44 151 ASP A CA 1
ATOM 1247 C C . ASP A 1 151 ? 21.101 -7.591 65.308 1.00 53.44 151 ASP A C 1
ATOM 1249 O O . ASP A 1 151 ? 20.591 -7.353 66.410 1.00 53.44 151 ASP A O 1
ATOM 1253 N N . GLU A 1 152 ? 20.963 -8.801 64.748 1.00 55.84 152 GLU A N 1
ATOM 1254 C CA . GLU A 1 152 ? 20.167 -9.873 65.383 1.00 55.84 152 GLU A CA 1
ATOM 1255 C C . GLU A 1 152 ? 20.836 -10.459 66.641 1.00 55.84 152 GLU A C 1
ATOM 1257 O O . GLU A 1 152 ? 20.155 -10.907 67.571 1.00 55.84 152 GLU A O 1
ATOM 1262 N N . GLY A 1 153 ? 22.168 -10.388 66.741 1.00 56.69 153 GLY A N 1
ATOM 1263 C CA . GLY A 1 153 ? 22.909 -10.841 67.924 1.00 56.69 153 GLY A CA 1
ATOM 1264 C C . GLY A 1 153 ? 22.784 -9.907 69.135 1.00 56.69 153 GLY A C 1
ATOM 1265 O O . GLY A 1 153 ? 22.934 -10.345 70.279 1.00 56.69 153 GLY A O 1
ATOM 1266 N N . ARG A 1 154 ? 22.491 -8.617 68.913 1.00 52.66 154 ARG A N 1
ATOM 1267 C CA . ARG A 1 154 ? 22.505 -7.588 69.968 1.00 52.66 154 ARG A CA 1
ATOM 1268 C C . ARG A 1 154 ? 21.147 -7.433 70.669 1.00 52.66 154 ARG A C 1
ATOM 1270 O O . ARG A 1 154 ? 21.115 -7.100 71.853 1.00 52.66 154 ARG A O 1
ATOM 1277 N N . LEU A 1 155 ? 20.038 -7.754 69.994 1.00 49.09 155 LEU A N 1
ATOM 1278 C CA . LEU A 1 155 ? 18.686 -7.699 70.574 1.00 49.09 155 LEU A CA 1
ATOM 1279 C C . LEU A 1 155 ? 18.345 -8.890 71.486 1.00 49.09 155 LEU A C 1
ATOM 1281 O O . LEU A 1 155 ? 17.632 -8.704 72.471 1.00 49.09 155 LEU A O 1
ATOM 1285 N N . LYS A 1 156 ? 18.917 -10.082 71.261 1.00 56.06 156 LYS A N 1
ATOM 1286 C CA . LYS A 1 156 ? 18.693 -11.252 72.140 1.00 56.06 156 LYS A CA 1
ATOM 1287 C C . LYS A 1 156 ? 19.344 -11.137 73.527 1.00 56.06 156 LYS A C 1
ATOM 1289 O O . LYS A 1 156 ? 19.016 -11.920 74.411 1.00 56.06 156 LYS A O 1
ATOM 1294 N N . ARG A 1 157 ? 20.245 -10.169 73.749 1.00 57.41 157 ARG A N 1
ATOM 1295 C CA . ARG A 1 157 ? 20.887 -9.940 75.062 1.00 57.41 157 ARG A CA 1
ATOM 1296 C C . ARG A 1 157 ? 20.138 -8.970 75.980 1.00 57.41 157 ARG A C 1
ATOM 1298 O O . ARG A 1 157 ? 20.514 -8.868 77.139 1.00 57.41 157 ARG A O 1
ATOM 1305 N N . ARG A 1 158 ? 19.106 -8.265 75.499 1.00 54.69 158 ARG A N 1
ATOM 1306 C CA . ARG A 1 158 ? 18.346 -7.280 76.302 1.00 54.69 158 ARG A CA 1
ATOM 1307 C C . ARG A 1 158 ? 17.011 -7.789 76.849 1.00 54.69 158 ARG A C 1
ATOM 1309 O O . ARG A 1 158 ? 16.322 -7.038 77.523 1.00 54.69 158 ARG A O 1
ATOM 1316 N N . TRP A 1 159 ? 16.659 -9.034 76.546 1.00 53.06 159 TRP A N 1
ATOM 1317 C CA . TRP A 1 159 ? 15.452 -9.710 77.028 1.00 53.06 159 TRP A CA 1
ATOM 1318 C C . TRP A 1 159 ? 15.830 -10.950 77.855 1.00 53.06 159 TRP A C 1
ATOM 1320 O O . TRP A 1 159 ? 15.406 -12.067 77.564 1.00 53.06 159 TRP A O 1
ATOM 1330 N N . ARG A 1 160 ? 16.690 -10.746 78.856 1.00 49.19 160 ARG A N 1
ATOM 1331 C CA . ARG A 1 160 ? 16.781 -11.590 80.050 1.00 49.19 160 ARG A CA 1
ATOM 1332 C C . ARG A 1 160 ? 16.545 -10.708 81.259 1.00 49.19 160 ARG A C 1
ATOM 1334 O O . ARG A 1 160 ? 17.060 -9.568 81.219 1.00 49.19 160 ARG A O 1
#